Protein AF-A0A526ZD91-F1 (afdb_monomer_lite)

Structure (mmCIF, N/CA/C/O backbone):
data_AF-A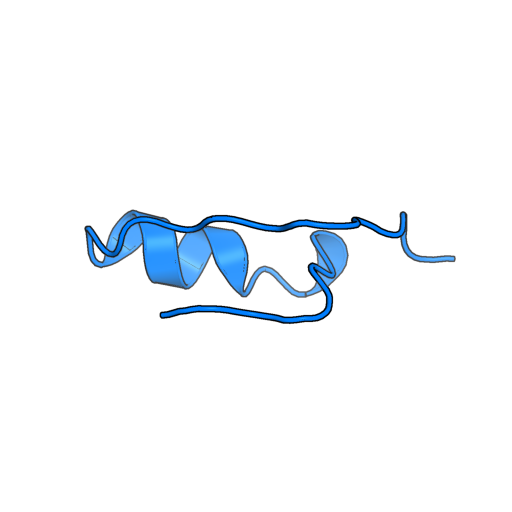0A526ZD91-F1
#
_entry.id   AF-A0A526ZD91-F1
#
loop_
_atom_site.group_PDB
_atom_site.id
_atom_site.type_symbol
_atom_site.label_atom_id
_atom_site.label_alt_id
_atom_site.label_comp_id
_atom_site.label_asym_id
_atom_site.label_entity_id
_atom_site.label_seq_id
_atom_site.pdbx_PDB_ins_code
_atom_site.Cartn_x
_atom_site.Cartn_y
_atom_site.Cartn_z
_atom_site.occupancy
_atom_site.B_iso_or_equiv
_atom_site.auth_seq_id
_atom_site.auth_comp_id
_atom_site.auth_asym_i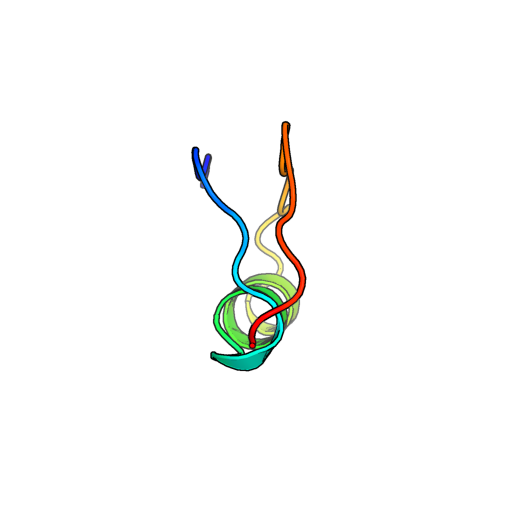d
_atom_site.auth_atom_id
_atom_site.pdbx_PDB_model_num
ATOM 1 N N . ALA A 1 1 ? -3.827 4.821 7.302 1.00 57.72 1 ALA A N 1
ATOM 2 C CA . ALA A 1 1 ? -2.448 5.127 6.862 1.00 57.72 1 ALA A CA 1
ATOM 3 C C . ALA A 1 1 ? -2.487 5.489 5.377 1.00 57.72 1 ALA A C 1
ATOM 5 O O . ALA A 1 1 ? -3.331 4.939 4.681 1.00 57.72 1 ALA A O 1
ATOM 6 N N . CYS A 1 2 ? -1.667 6.437 4.910 1.00 45.69 2 CYS A N 1
ATOM 7 C CA . CYS A 1 2 ? -1.603 6.850 3.501 1.00 45.69 2 CYS A CA 1
ATOM 8 C C . CYS A 1 2 ? -0.256 6.387 2.935 1.00 45.69 2 CYS A C 1
ATOM 10 O O . CYS A 1 2 ? 0.775 6.777 3.480 1.00 45.69 2 CYS A O 1
ATOM 12 N N . PHE A 1 3 ? -0.257 5.557 1.892 1.00 62.25 3 PHE A N 1
ATOM 13 C CA . PHE A 1 3 ? 0.963 5.089 1.232 1.00 62.25 3 PHE A CA 1
ATOM 14 C C . PHE A 1 3 ? 1.062 5.724 -0.150 1.00 62.25 3 PHE A C 1
ATOM 16 O O . PHE A 1 3 ? 0.065 5.843 -0.859 1.00 62.25 3 PHE A O 1
AT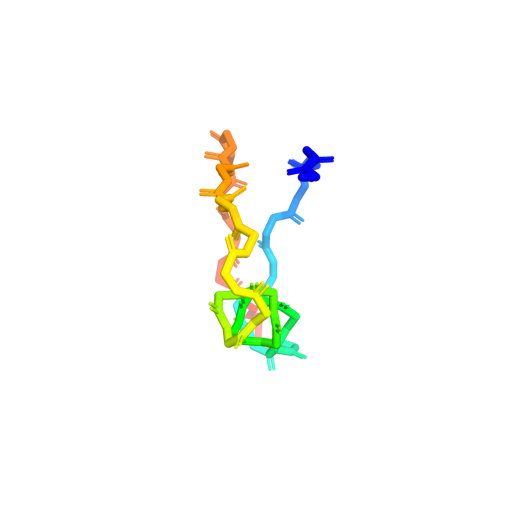OM 23 N N . VAL A 1 4 ? 2.268 6.154 -0.516 1.00 61.84 4 VAL A N 1
ATOM 24 C CA . VAL A 1 4 ? 2.539 6.752 -1.832 1.00 61.84 4 VAL A CA 1
ATOM 25 C C . VAL A 1 4 ? 2.686 5.667 -2.908 1.00 61.84 4 VAL A C 1
ATOM 27 O O . VAL A 1 4 ? 2.405 5.934 -4.070 1.00 61.84 4 VAL A O 1
ATOM 30 N N . ILE A 1 5 ? 3.078 4.446 -2.525 1.00 59.84 5 ILE A N 1
ATOM 31 C CA . ILE A 1 5 ? 3.292 3.313 -3.433 1.00 59.84 5 ILE A CA 1
ATOM 32 C C . ILE A 1 5 ? 2.685 2.065 -2.786 1.00 59.84 5 ILE A C 1
ATOM 34 O O . ILE A 1 5 ? 3.068 1.715 -1.667 1.00 59.84 5 ILE A O 1
ATOM 38 N N . ASP A 1 6 ? 1.737 1.424 -3.473 1.00 66.31 6 ASP A N 1
ATOM 39 C CA . ASP A 1 6 ? 1.259 0.081 -3.127 1.00 66.31 6 ASP A CA 1
ATOM 40 C C . ASP A 1 6 ? 2.061 -0.953 -3.921 1.00 66.31 6 ASP A C 1
ATOM 42 O O . ASP A 1 6 ? 2.165 -0.859 -5.147 1.00 66.31 6 ASP A O 1
ATOM 46 N N . LEU A 1 7 ? 2.653 -1.901 -3.196 1.00 67.12 7 LEU A N 1
ATOM 47 C CA . LEU A 1 7 ? 3.372 -3.054 -3.733 1.00 67.12 7 LEU A CA 1
ATOM 48 C C . LEU A 1 7 ? 2.634 -4.308 -3.237 1.00 67.12 7 LEU A C 1
ATOM 50 O O . LEU A 1 7 ? 2.929 -4.788 -2.133 1.00 67.12 7 LEU A O 1
ATOM 54 N N . PRO A 1 8 ? 1.645 -4.808 -4.003 1.00 67.12 8 PRO A N 1
ATOM 55 C CA . PRO A 1 8 ? 0.751 -5.871 -3.554 1.00 67.12 8 PRO A CA 1
ATOM 56 C C . PRO A 1 8 ? 1.494 -7.160 -3.183 1.00 67.12 8 PRO A C 1
ATOM 58 O O . PRO A 1 8 ? 1.114 -7.823 -2.219 1.00 67.12 8 PRO A O 1
ATOM 61 N N . ASP A 1 9 ? 2.592 -7.461 -3.877 1.00 68.06 9 ASP A N 1
ATOM 62 C CA . ASP A 1 9 ? 3.354 -8.709 -3.731 1.00 68.06 9 ASP A CA 1
ATOM 63 C C . ASP A 1 9 ? 4.082 -8.834 -2.384 1.00 68.06 9 ASP A C 1
ATOM 65 O O . ASP A 1 9 ? 4.444 -9.929 -1.957 1.00 68.06 9 ASP A O 1
ATOM 69 N N . LEU A 1 10 ? 4.270 -7.720 -1.668 1.00 72.81 10 LEU A N 1
ATOM 70 C CA . LEU A 1 10 ? 4.884 -7.701 -0.336 1.00 72.81 10 LEU A CA 1
ATOM 71 C C . LEU A 1 10 ? 3.873 -7.958 0.798 1.00 72.81 10 LEU A C 1
ATOM 73 O O . LEU A 1 10 ? 4.261 -8.018 1.968 1.00 72.81 10 LEU A O 1
ATOM 77 N N . GLY A 1 11 ? 2.575 -8.074 0.492 1.00 71.56 11 GLY A N 1
ATOM 78 C CA . GLY A 1 11 ? 1.529 -8.404 1.469 1.00 71.56 11 GLY A CA 1
ATOM 79 C C . GLY A 1 11 ? 1.278 -7.330 2.539 1.00 71.56 11 GLY A C 1
ATOM 80 O O . GLY A 1 11 ? 0.621 -7.588 3.549 1.00 71.56 11 GLY A O 1
ATOM 81 N N . GLY A 1 12 ? 1.801 -6.111 2.362 1.00 76.31 12 GLY A N 1
ATOM 82 C CA . GLY A 1 12 ? 1.616 -5.009 3.315 1.00 76.31 12 GLY A CA 1
ATOM 83 C C . GLY A 1 12 ? 0.156 -4.558 3.423 1.00 76.31 12 GLY A C 1
ATOM 84 O O . GLY A 1 12 ? -0.331 -4.281 4.520 1.00 76.31 12 GLY A O 1
ATOM 85 N N . ARG A 1 13 ? -0.557 -4.553 2.292 1.00 75.94 13 ARG A N 1
ATOM 86 C CA . ARG A 1 13 ? -1.978 -4.200 2.204 1.00 75.94 13 ARG A CA 1
ATOM 87 C C . ARG A 1 13 ? -2.869 -5.173 2.979 1.00 75.94 13 ARG A C 1
ATOM 89 O O . ARG A 1 13 ? -3.648 -4.722 3.811 1.00 75.94 13 ARG A O 1
ATOM 96 N N . GLU A 1 14 ? -2.692 -6.480 2.789 1.00 79.69 14 GLU A N 1
ATOM 97 C CA . GLU A 1 14 ? -3.451 -7.512 3.516 1.00 79.69 14 GLU A CA 1
ATOM 98 C C . GLU A 1 14 ? -3.304 -7.380 5.036 1.00 79.69 14 GLU A C 1
ATOM 100 O O . GLU A 1 14 ? -4.289 -7.448 5.770 1.00 79.69 14 GLU A O 1
ATOM 105 N N . LYS A 1 15 ? -2.085 -7.118 5.530 1.00 77.69 15 LYS A N 1
ATOM 106 C CA . LYS A 1 15 ? -1.847 -6.913 6.969 1.00 77.69 15 LYS A CA 1
ATOM 107 C C . LYS A 1 15 ? -2.584 -5.693 7.520 1.00 77.69 15 LYS A C 1
ATOM 109 O O . LYS A 1 15 ? -3.014 -5.713 8.667 1.00 77.69 15 LYS A O 1
ATOM 114 N N . LEU A 1 16 ? -2.720 -4.629 6.733 1.00 76.69 16 LEU A N 1
ATOM 115 C CA . LEU A 1 16 ? -3.408 -3.405 7.152 1.00 76.69 16 LEU A CA 1
ATOM 116 C C . LEU A 1 16 ? -4.930 -3.542 7.076 1.00 76.69 16 LEU A C 1
ATOM 118 O O . LEU A 1 16 ? -5.623 -3.083 7.985 1.00 76.69 16 LEU A O 1
ATOM 122 N N . GLU A 1 17 ? -5.440 -4.220 6.049 1.00 79.88 17 GLU A N 1
ATOM 123 C CA . GLU A 1 17 ? -6.857 -4.580 5.935 1.00 79.88 17 GLU A CA 1
ATOM 124 C C . GLU A 1 17 ? -7.290 -5.482 7.099 1.00 79.88 17 GLU A C 1
ATOM 126 O O . GLU A 1 17 ? -8.319 -5.226 7.725 1.00 79.88 17 GLU A O 1
ATOM 131 N N . ALA A 1 18 ? -6.464 -6.463 7.479 1.00 82.50 18 ALA A N 1
ATOM 132 C CA . ALA A 1 18 ? -6.711 -7.335 8.631 1.00 82.50 18 ALA A CA 1
ATOM 133 C C . ALA A 1 18 ? -6.764 -6.580 9.975 1.00 82.50 18 ALA A C 1
ATOM 135 O O . ALA A 1 18 ? -7.403 -7.037 10.920 1.00 82.50 18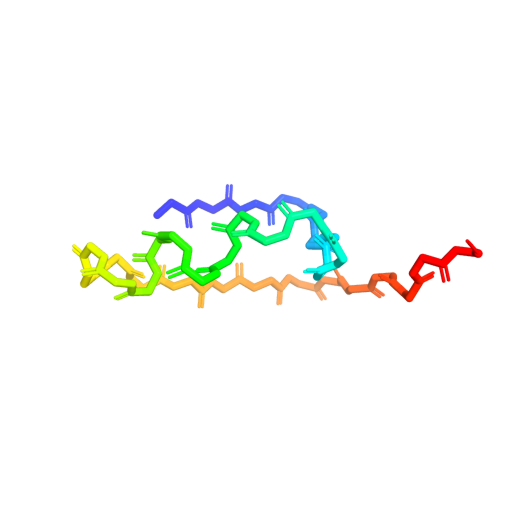 ALA A O 1
ATOM 136 N N . LEU A 1 19 ? -6.123 -5.411 10.062 1.00 81.81 19 LEU A N 1
ATOM 137 C CA . LEU A 1 19 ? -6.165 -4.529 11.232 1.00 81.81 19 LEU A CA 1
ATOM 138 C C . LEU A 1 19 ? -7.331 -3.524 11.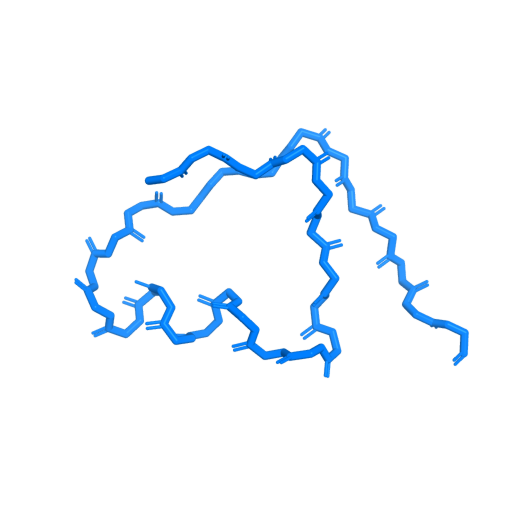184 1.00 81.81 19 LEU A C 1
ATOM 140 O O . LEU A 1 19 ? -7.408 -2.635 12.031 1.00 81.81 19 LEU A O 1
ATOM 144 N N . GLY A 1 20 ? -8.228 -3.629 10.195 1.00 78.19 20 GLY A N 1
ATOM 145 C CA . GLY A 1 20 ? -9.352 -2.709 10.008 1.00 78.19 20 GLY A CA 1
ATOM 146 C C . GLY A 1 20 ? -8.920 -1.299 9.601 1.00 78.19 20 GLY A C 1
ATOM 147 O O . GLY A 1 20 ? -9.692 -0.347 9.729 1.00 78.19 20 GLY A O 1
ATOM 148 N N . VAL A 1 21 ? -7.679 -1.135 9.136 1.00 80.94 21 VAL A N 1
ATOM 149 C CA . VAL A 1 21 ? -7.158 0.161 8.710 1.00 80.94 21 VAL A CA 1
ATOM 150 C C . VAL A 1 21 ? -7.579 0.388 7.259 1.00 80.94 21 VAL A C 1
ATOM 152 O O . VAL A 1 21 ? -7.192 -0.392 6.392 1.00 80.94 21 VAL A O 1
ATOM 155 N N . PRO A 1 22 ? -8.321 1.464 6.943 1.00 73.56 22 PRO A N 1
ATOM 156 C CA . PRO A 1 22 ? -8.683 1.757 5.563 1.00 73.56 22 PRO A CA 1
ATOM 157 C C . PRO A 1 22 ? -7.422 2.069 4.748 1.00 73.56 22 PRO A C 1
ATOM 159 O O . PRO A 1 22 ? -6.688 3.018 5.057 1.00 73.56 22 PRO A O 1
ATOM 162 N N . VAL A 1 23 ? -7.182 1.267 3.709 1.00 74.38 23 VAL A N 1
ATOM 163 C CA . VAL A 1 23 ? -6.066 1.422 2.769 1.00 74.38 23 VAL A CA 1
ATOM 164 C C . VAL A 1 23 ? -6.557 2.169 1.531 1.00 74.38 23 VAL A C 1
ATOM 166 O O . VAL A 1 23 ? -7.621 1.875 0.991 1.00 74.38 23 VAL A O 1
ATOM 169 N N . ARG A 1 24 ? -5.799 3.181 1.100 1.00 76.94 24 ARG A N 1
ATOM 170 C CA . ARG A 1 24 ? -6.047 3.943 -0.130 1.00 76.94 24 ARG A CA 1
ATOM 171 C C . ARG A 1 24 ? -4.714 4.145 -0.840 1.00 76.94 24 ARG A C 1
ATOM 173 O O . ARG A 1 24 ? -3.814 4.740 -0.249 1.00 76.94 24 ARG A O 1
ATOM 180 N N . ALA A 1 25 ? -4.602 3.659 -2.071 1.00 73.25 25 ALA A N 1
ATOM 181 C CA . ALA A 1 25 ? -3.436 3.846 -2.928 1.00 73.25 25 ALA A CA 1
ATOM 182 C C . ALA A 1 25 ? -3.806 4.770 -4.094 1.00 73.25 25 ALA A C 1
ATOM 184 O O . ALA A 1 25 ? -4.883 4.633 -4.671 1.00 73.25 25 ALA A O 1
ATOM 185 N N . LEU A 1 26 ? -2.936 5.732 -4.413 1.00 74.81 26 LEU A N 1
ATOM 186 C CA . LEU A 1 26 ? -3.145 6.654 -5.537 1.00 74.81 26 LEU A CA 1
ATOM 187 C C . LEU A 1 26 ? -2.579 6.098 -6.852 1.00 74.81 26 LEU A C 1
ATOM 189 O O . LEU A 1 26 ? -3.106 6.414 -7.914 1.00 74.81 26 LEU A O 1
ATOM 193 N N . ILE A 1 27 ? -1.522 5.282 -6.780 1.00 66.62 27 ILE A N 1
ATOM 194 C CA . ILE A 1 27 ? -0.862 4.615 -7.910 1.00 66.62 27 ILE A CA 1
ATOM 195 C C . ILE A 1 27 ? -0.360 3.249 -7.413 1.00 66.62 27 ILE A C 1
ATOM 197 O O . ILE A 1 27 ? 0.221 3.170 -6.328 1.00 66.62 27 ILE A O 1
ATOM 201 N N . GLY A 1 28 ? -0.599 2.188 -8.188 1.00 71.06 28 GLY A N 1
ATOM 202 C CA . GLY A 1 28 ? -0.114 0.830 -7.920 1.00 71.06 28 GLY A CA 1
ATOM 203 C C . GLY A 1 28 ? 0.852 0.368 -9.008 1.00 71.06 28 GLY A C 1
ATOM 204 O O . GLY A 1 28 ? 0.685 0.734 -10.172 1.00 71.06 28 GLY A O 1
ATOM 205 N N . PHE A 1 29 ? 1.851 -0.424 -8.626 1.00 72.88 2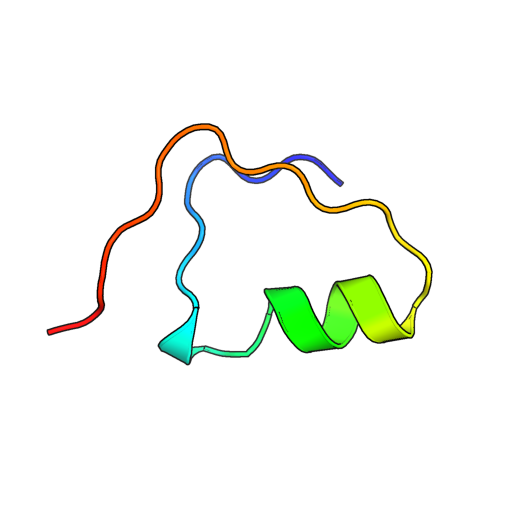9 PHE A N 1
ATOM 206 C CA . PHE A 1 29 ? 2.770 -1.089 -9.549 1.00 72.88 29 PHE A CA 1
ATOM 207 C C . PHE A 1 29 ? 2.637 -2.602 -9.362 1.00 72.88 29 PHE A C 1
ATOM 209 O O . PHE A 1 29 ? 2.637 -3.076 -8.227 1.00 72.88 29 PHE A O 1
ATOM 216 N N . GLU A 1 30 ? 2.520 -3.349 -10.459 1.00 63.69 30 GLU A N 1
ATOM 217 C CA . GLU A 1 30 ? 2.693 -4.806 -10.432 1.00 63.69 30 GLU A CA 1
ATOM 218 C C . GLU A 1 30 ? 4.192 -5.094 -10.274 1.00 63.69 30 GLU A C 1
ATOM 220 O O . GLU A 1 30 ? 5.012 -4.503 -10.984 1.00 63.69 30 GLU A O 1
ATOM 225 N N . GLY A 1 31 ? 4.573 -5.917 -9.292 1.00 66.75 31 GLY A N 1
ATOM 226 C CA . GLY A 1 31 ? 5.961 -6.334 -9.122 1.00 66.75 31 GLY A CA 1
ATOM 227 C C . GLY A 1 31 ? 6.461 -7.108 -10.342 1.00 66.75 31 GLY A C 1
ATOM 228 O O . GLY A 1 31 ? 5.687 -7.758 -11.044 1.00 66.75 31 GLY A O 1
ATOM 229 N N . HIS A 1 32 ? 7.762 -6.983 -10.611 1.00 55.31 32 HIS A N 1
ATOM 230 C CA . HIS A 1 32 ? 8.451 -7.680 -11.700 1.00 55.31 32 HIS A CA 1
ATOM 231 C C . HIS A 1 32 ? 8.691 -9.161 -11.405 1.00 55.31 32 HIS A C 1
ATOM 233 O O . HIS A 1 32 ? 9.054 -9.475 -10.247 1.00 55.31 32 HIS A O 1
#

Sequence (32 aa):
ACFVIDLPDLGGREKLEALGVPVRALIGFEGH

Secondary structure (DSSP, 8-state):
--BS-B-GGGTHHHHHHHTTPPP-BSSB----

pLDDT: mean 70.6, std 8.4, range [45.69, 82.5]

Radius of gyration: 9.25 Å; chains: 1; bounding box: 18×16×23 Å

Foldseek 3Di:
DEDAEDAVVVVPVVVCVVVVHDYDYPDYDDDD